Protein AF-A0A5J9VGY2-F1 (afdb_monomer)

pLDDT: mean 76.83, std 9.58, range [47.31, 90.75]

Structure (mmCIF, N/CA/C/O backbone):
data_AF-A0A5J9VGY2-F1
#
_entry.id   AF-A0A5J9VGY2-F1
#
loop_
_atom_site.group_PDB
_atom_site.id
_atom_site.type_symbol
_atom_site.label_atom_id
_atom_site.label_alt_id
_atom_site.label_comp_id
_atom_site.label_asym_id
_atom_site.label_entity_id
_atom_site.label_seq_id
_atom_site.pdbx_PDB_ins_code
_atom_site.Cartn_x
_atom_site.Cartn_y
_atom_site.Cartn_z
_atom_site.occupancy
_atom_site.B_iso_or_equiv
_atom_site.auth_seq_id
_atom_site.auth_comp_id
_atom_site.auth_asym_id
_atom_site.auth_atom_id
_atom_site.pdbx_PDB_model_num
ATOM 1 N N . MET A 1 1 ? 11.863 7.169 7.569 1.00 47.31 1 MET A N 1
ATOM 2 C CA . MET A 1 1 ? 11.721 6.166 6.487 1.00 47.31 1 MET A CA 1
ATOM 3 C C . MET A 1 1 ? 11.867 6.875 5.140 1.00 47.31 1 MET A C 1
ATOM 5 O O . MET A 1 1 ? 11.698 8.087 5.113 1.00 47.31 1 MET A O 1
ATOM 9 N N . ARG A 1 2 ? 12.277 6.189 4.060 1.00 55.22 2 ARG A N 1
ATOM 10 C CA . ARG A 1 2 ? 12.446 6.792 2.720 1.00 55.22 2 ARG A CA 1
ATOM 11 C C . ARG A 1 2 ? 11.281 6.354 1.827 1.00 55.22 2 ARG A C 1
ATOM 13 O O . ARG A 1 2 ? 11.252 5.195 1.426 1.00 55.22 2 ARG A O 1
ATOM 20 N N . TYR A 1 3 ? 10.360 7.271 1.550 1.00 58.88 3 TYR A N 1
ATOM 21 C CA . TYR A 1 3 ? 9.239 7.071 0.631 1.00 58.88 3 TYR A CA 1
ATOM 22 C C . TYR A 1 3 ? 9.633 7.456 -0.795 1.00 58.88 3 TYR A C 1
ATOM 24 O O . TYR A 1 3 ? 10.594 8.210 -1.002 1.00 58.88 3 TYR A O 1
ATOM 32 N N . THR A 1 4 ? 8.905 6.935 -1.778 1.00 59.94 4 THR A N 1
ATOM 33 C CA . THR A 1 4 ? 9.057 7.379 -3.163 1.00 59.94 4 THR A CA 1
ATOM 34 C C . THR A 1 4 ? 8.091 8.525 -3.455 1.00 59.94 4 THR A C 1
ATOM 36 O O . THR A 1 4 ? 6.881 8.344 -3.399 1.00 59.94 4 THR A O 1
ATOM 39 N N . GLU A 1 5 ? 8.627 9.705 -3.776 1.00 59.16 5 GLU A N 1
ATOM 40 C CA . GLU A 1 5 ? 7.845 10.895 -4.175 1.00 59.16 5 GLU A CA 1
ATOM 41 C C . GLU A 1 5 ? 7.986 11.234 -5.670 1.00 59.16 5 GLU A C 1
ATOM 43 O O . GLU A 1 5 ? 7.380 12.178 -6.168 1.00 59.16 5 GLU A O 1
ATOM 48 N N . SER A 1 6 ? 8.809 10.484 -6.407 1.00 58.72 6 SER A N 1
ATOM 49 C CA . SER A 1 6 ? 9.109 10.739 -7.816 1.00 58.72 6 SER A CA 1
ATOM 50 C C . SER A 1 6 ? 8.438 9.721 -8.735 1.00 58.72 6 SER A C 1
ATOM 52 O O . SER A 1 6 ? 8.293 8.556 -8.369 1.00 58.72 6 SER A O 1
ATOM 54 N N . GLY A 1 7 ? 8.114 10.140 -9.965 1.00 59.19 7 GLY A N 1
ATOM 55 C CA . GLY A 1 7 ? 7.675 9.235 -11.033 1.00 59.19 7 GLY A CA 1
ATOM 56 C C . GLY A 1 7 ? 8.685 8.111 -11.330 1.00 59.19 7 GLY A C 1
ATOM 57 O O . GLY A 1 7 ? 9.805 8.133 -10.809 1.00 59.19 7 GLY A O 1
ATOM 58 N N . PRO A 1 8 ? 8.308 7.119 -12.158 1.00 59.41 8 PRO A N 1
ATOM 59 C CA . PRO A 1 8 ? 9.128 5.935 -12.398 1.00 59.41 8 PRO A CA 1
ATOM 60 C C . PRO A 1 8 ? 10.544 6.327 -12.864 1.00 59.41 8 PRO A C 1
ATOM 62 O O . PRO A 1 8 ? 10.680 7.170 -13.762 1.00 59.41 8 PRO A O 1
ATOM 65 N N . PRO A 1 9 ? 11.610 5.749 -12.277 1.00 61.31 9 PRO A N 1
ATOM 66 C CA . PRO A 1 9 ? 12.973 5.977 -12.732 1.00 61.31 9 PRO A CA 1
ATOM 67 C C . PRO A 1 9 ? 13.110 5.603 -14.210 1.00 61.31 9 PRO A C 1
ATOM 69 O O . PRO A 1 9 ? 12.706 4.523 -14.646 1.00 61.31 9 PRO A O 1
ATOM 72 N N . ARG A 1 10 ? 13.699 6.504 -15.002 1.00 61.84 10 ARG A N 1
ATOM 73 C CA . ARG A 1 10 ? 13.964 6.258 -16.424 1.00 61.84 10 ARG A CA 1
ATOM 74 C C . ARG A 1 10 ? 15.185 5.349 -16.572 1.00 61.84 10 ARG A C 1
ATOM 76 O O . ARG A 1 10 ? 16.294 5.828 -16.792 1.00 61.84 10 ARG A O 1
ATOM 83 N N . PHE A 1 11 ? 14.984 4.039 -16.470 1.00 60.69 11 PHE A N 1
ATOM 84 C CA . PHE A 1 11 ? 16.008 3.043 -16.792 1.00 60.69 11 PHE A CA 1
ATOM 85 C C . PHE A 1 11 ? 16.147 2.885 -18.308 1.00 60.69 11 PHE A C 1
ATOM 87 O O . PHE A 1 11 ? 15.528 2.014 -18.906 1.00 60.69 11 PHE A O 1
ATOM 94 N N . GLY A 1 12 ? 16.932 3.762 -18.943 1.00 61.28 12 GLY A N 1
ATOM 95 C CA . GLY A 1 12 ? 17.610 3.493 -20.223 1.00 61.28 12 GLY A CA 1
ATOM 96 C C . GLY A 1 12 ? 16.791 2.929 -21.398 1.00 61.28 12 GLY A C 1
ATOM 97 O O . GLY A 1 12 ? 17.390 2.346 -22.293 1.00 61.28 12 GLY A O 1
ATOM 98 N N . GLY A 1 13 ? 15.462 3.068 -21.418 1.00 66.38 13 GLY A N 1
ATOM 99 C CA . GLY A 1 13 ? 14.601 2.507 -22.465 1.00 66.38 13 GLY A CA 1
ATOM 100 C C . GLY A 1 13 ? 14.335 0.998 -22.371 1.00 66.38 13 GLY A C 1
ATOM 101 O O . GLY A 1 13 ? 13.828 0.437 -23.338 1.00 66.38 13 GLY A O 1
ATOM 102 N N . ILE A 1 14 ? 14.651 0.337 -21.250 1.00 67.75 14 ILE A N 1
ATOM 103 C CA . ILE A 1 14 ? 14.277 -1.070 -21.042 1.00 67.75 14 ILE A CA 1
ATOM 104 C C . ILE A 1 14 ? 12.769 -1.120 -20.746 1.00 67.75 14 ILE A C 1
ATOM 106 O O . ILE A 1 14 ? 12.341 -0.503 -19.767 1.00 67.75 14 ILE A O 1
ATOM 110 N N . PRO A 1 15 ? 11.950 -1.800 -21.570 1.00 72.12 15 PRO A N 1
ATOM 111 C CA . PRO A 1 15 ? 10.538 -1.982 -21.272 1.00 72.12 15 PRO A CA 1
ATOM 112 C C . PRO A 1 15 ? 10.380 -2.956 -20.102 1.00 72.12 15 PRO A C 1
ATOM 114 O O . PRO A 1 15 ? 11.073 -3.969 -20.028 1.00 72.12 15 PRO A O 1
ATOM 117 N N . TYR A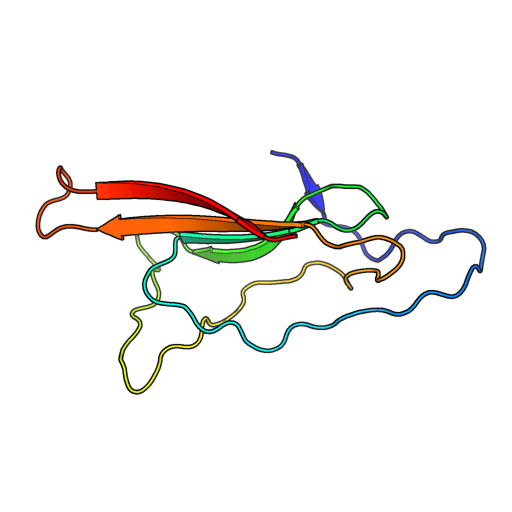 1 16 ? 9.454 -2.649 -19.204 1.00 76.50 16 TYR A N 1
ATOM 118 C CA . TYR A 1 16 ? 9.040 -3.525 -18.116 1.00 76.50 16 TYR A CA 1
ATOM 119 C C . TYR A 1 16 ? 7.537 -3.395 -17.914 1.00 76.50 16 TYR A C 1
ATOM 121 O O . TYR A 1 16 ? 6.953 -2.341 -18.190 1.00 76.50 16 TYR A O 1
ATOM 129 N N . ASP A 1 17 ? 6.927 -4.468 -17.424 1.00 82.19 17 ASP A N 1
ATOM 130 C CA . ASP A 1 17 ? 5.522 -4.449 -17.053 1.00 82.19 17 ASP A CA 1
ATOM 131 C C . ASP A 1 17 ? 5.337 -3.628 -15.772 1.00 82.19 17 ASP A C 1
ATOM 133 O O . ASP A 1 17 ? 6.206 -3.579 -14.894 1.00 82.19 17 ASP A O 1
ATOM 137 N N . ALA A 1 18 ? 4.197 -2.951 -15.678 1.00 79.62 18 ALA A N 1
ATOM 138 C CA . ALA A 1 18 ? 3.825 -2.156 -14.520 1.00 79.62 18 ALA A CA 1
ATOM 139 C C . ALA A 1 18 ? 2.514 -2.673 -13.929 1.00 79.62 18 ALA A C 1
ATOM 141 O O . ALA A 1 18 ? 1.600 -3.053 -14.662 1.00 79.62 18 ALA A O 1
ATOM 142 N N . MET A 1 19 ? 2.421 -2.651 -12.603 1.00 82.25 19 MET A N 1
ATOM 143 C CA . MET A 1 19 ? 1.215 -3.011 -11.872 1.00 82.25 19 MET A CA 1
ATOM 144 C C . MET A 1 19 ? 0.552 -1.773 -11.280 1.00 82.25 19 MET A C 1
ATOM 146 O O . MET A 1 19 ? 1.203 -0.934 -10.650 1.00 82.25 19 MET A O 1
ATOM 150 N N . GLU A 1 20 ? -0.764 -1.704 -11.449 1.00 79.19 20 GLU A N 1
ATOM 151 C CA . GLU A 1 20 ? -1.636 -0.761 -10.764 1.00 79.19 20 GLU A CA 1
ATOM 152 C C . GLU A 1 20 ? -2.519 -1.535 -9.785 1.00 79.19 20 GLU A C 1
ATOM 154 O O . GLU A 1 20 ? -3.115 -2.557 -10.130 1.00 79.19 20 GLU A O 1
ATOM 159 N N . ILE A 1 21 ? -2.569 -1.065 -8.542 1.00 79.12 21 ILE A N 1
ATOM 160 C CA . ILE A 1 21 ? -3.397 -1.658 -7.497 1.00 79.12 21 ILE A CA 1
ATOM 161 C C . ILE A 1 21 ? -4.592 -0.738 -7.309 1.00 79.1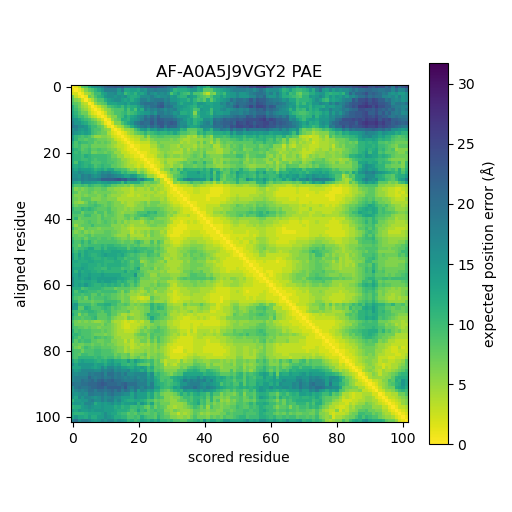2 21 ILE A C 1
ATOM 163 O O . ILE A 1 21 ? -4.434 0.403 -6.891 1.00 79.12 21 ILE A O 1
ATOM 167 N N . PHE A 1 22 ? -5.783 -1.249 -7.610 1.00 69.44 22 PHE A N 1
ATOM 168 C CA . PHE A 1 22 ? -7.029 -0.489 -7.484 1.00 69.44 22 PHE A CA 1
ATOM 169 C C . PHE A 1 22 ? -7.716 -0.696 -6.135 1.00 69.44 22 PHE A C 1
ATOM 171 O O . PHE A 1 22 ? -8.415 0.189 -5.649 1.00 69.44 22 PHE A O 1
ATOM 178 N N . SER A 1 23 ? -7.543 -1.873 -5.528 1.00 70.19 23 SER A N 1
ATOM 179 C CA . SER A 1 23 ? -8.212 -2.230 -4.278 1.00 70.19 23 SER A CA 1
ATOM 180 C C . SER A 1 23 ? -7.415 -3.257 -3.487 1.00 70.19 23 SER A C 1
ATOM 182 O O . SER A 1 23 ? -6.881 -4.204 -4.063 1.00 70.19 23 SER A O 1
ATOM 184 N N . LEU A 1 24 ? -7.425 -3.119 -2.163 1.00 74.38 24 LEU A N 1
ATOM 185 C CA . LEU A 1 24 ? -6.890 -4.098 -1.221 1.00 74.38 24 LEU A CA 1
ATOM 186 C C . LEU A 1 24 ? -7.973 -4.438 -0.203 1.00 74.38 24 LEU A C 1
ATOM 188 O O . LEU A 1 24 ? -8.527 -3.535 0.418 1.00 74.38 24 LEU A O 1
ATOM 192 N N . LYS A 1 25 ? -8.277 -5.725 -0.030 1.00 69.25 25 LYS A N 1
ATOM 193 C CA . LYS A 1 25 ? -9.237 -6.199 0.972 1.00 69.25 25 LYS A CA 1
ATOM 194 C C . LYS A 1 25 ? -8.493 -6.755 2.173 1.00 69.25 25 LYS A C 1
ATOM 196 O O . LYS A 1 25 ? -7.671 -7.653 2.021 1.00 69.25 25 LYS A O 1
ATOM 201 N N . VAL A 1 26 ? -8.804 -6.239 3.353 1.00 65.94 26 VAL A N 1
ATOM 202 C CA . VAL A 1 26 ? -8.134 -6.583 4.615 1.00 65.94 26 VAL A CA 1
ATOM 203 C C . VAL A 1 26 ? -9.104 -6.476 5.783 1.00 65.94 26 VAL A C 1
ATOM 205 O O . VAL A 1 26 ? -10.225 -6.007 5.620 1.00 65.94 26 VAL A O 1
ATOM 208 N N . THR A 1 27 ? -8.696 -6.953 6.955 1.00 60.72 27 THR A N 1
ATOM 209 C CA . THR A 1 27 ? -9.546 -6.972 8.150 1.00 60.72 27 THR A CA 1
ATOM 210 C C . THR A 1 27 ? -9.273 -5.793 9.082 1.00 60.72 27 THR A C 1
ATOM 212 O O . THR A 1 27 ? -10.227 -5.127 9.460 1.00 60.72 27 THR A O 1
ATOM 215 N N . GLU A 1 28 ? -8.010 -5.476 9.407 1.00 62.72 28 GLU A N 1
ATOM 216 C CA . GLU A 1 28 ? -7.648 -4.355 10.304 1.00 62.72 28 GLU A CA 1
ATOM 217 C C . GLU A 1 28 ? -6.230 -3.826 10.017 1.00 62.72 28 GLU A C 1
ATOM 219 O O . GLU A 1 28 ? -5.260 -4.499 10.343 1.00 62.72 28 GLU A O 1
ATOM 224 N N . LEU A 1 29 ? -6.068 -2.634 9.426 1.00 65.69 29 LEU A N 1
ATOM 225 C CA . LEU A 1 29 ? -4.757 -2.124 8.989 1.00 65.69 29 LEU A CA 1
ATOM 226 C C . LEU A 1 29 ? -4.463 -0.680 9.386 1.00 65.69 29 LEU A C 1
ATOM 228 O O . LEU A 1 29 ? -5.375 0.133 9.511 1.00 65.69 29 LEU A O 1
ATOM 232 N N . LYS A 1 30 ? -3.167 -0.357 9.488 1.00 72.19 30 LYS A N 1
ATOM 233 C CA . LYS A 1 30 ? -2.681 1.026 9.539 1.00 72.19 30 LYS A CA 1
ATOM 234 C C . LYS A 1 30 ? -1.939 1.427 8.268 1.00 72.19 30 LYS A C 1
ATOM 236 O O . LYS A 1 30 ? -2.239 2.483 7.721 1.00 72.19 30 LYS A O 1
ATOM 241 N N . GLU A 1 31 ? -1.001 0.602 7.803 1.00 84.12 31 GLU A N 1
ATOM 242 C CA . GLU A 1 31 ? -0.182 0.925 6.630 1.00 84.12 31 GLU A CA 1
ATOM 243 C C . GLU A 1 31 ? -0.039 -0.284 5.698 1.00 84.12 31 GLU A C 1
ATOM 245 O O . GLU A 1 31 ? 0.183 -1.409 6.148 1.00 84.12 31 GLU A O 1
ATOM 250 N N . VAL A 1 32 ? -0.138 -0.041 4.390 1.00 87.69 32 VAL A N 1
ATOM 251 C CA . VAL A 1 32 ? 0.285 -0.979 3.346 1.00 87.69 32 VAL A CA 1
ATOM 252 C C . VAL A 1 32 ? 1.260 -0.274 2.430 1.00 87.69 32 VAL A C 1
ATOM 254 O O . VAL A 1 32 ? 0.960 0.797 1.901 1.00 87.69 32 VAL A O 1
ATOM 257 N N . ALA A 1 33 ? 2.394 -0.907 2.178 1.00 90.75 33 ALA A N 1
ATOM 258 C CA . ALA A 1 33 ? 3.361 -0.469 1.193 1.00 90.75 33 ALA A CA 1
ATOM 259 C C . ALA A 1 33 ? 3.788 -1.638 0.309 1.00 90.75 33 ALA A C 1
ATOM 261 O O . ALA A 1 33 ? 3.657 -2.805 0.666 1.00 90.75 33 ALA A O 1
ATOM 262 N N . VAL A 1 34 ? 4.326 -1.311 -0.856 1.00 90.12 34 VAL A N 1
ATOM 263 C CA . VAL A 1 34 ? 4.970 -2.270 -1.749 1.00 90.12 34 VAL A CA 1
ATOM 264 C C . VAL A 1 34 ? 6.369 -1.778 -2.081 1.00 90.12 34 VAL A C 1
ATOM 266 O O . VAL A 1 34 ? 6.591 -0.572 -2.226 1.00 90.12 34 VAL A O 1
ATOM 269 N N . ARG A 1 35 ? 7.318 -2.702 -2.194 1.00 89.50 35 ARG A N 1
ATOM 270 C CA . ARG A 1 35 ? 8.638 -2.446 -2.762 1.00 89.50 35 ARG A CA 1
ATOM 271 C C . ARG A 1 35 ? 8.761 -3.190 -4.073 1.00 89.50 35 ARG A C 1
ATOM 273 O O . ARG A 1 35 ? 8.468 -4.379 -4.150 1.00 89.50 35 ARG A O 1
ATOM 280 N N . ASP A 1 36 ? 9.234 -2.475 -5.078 1.00 86.62 36 ASP A N 1
ATOM 281 C CA . ASP A 1 36 ? 9.758 -3.083 -6.289 1.00 86.62 36 ASP A CA 1
ATOM 282 C C . ASP A 1 36 ? 11.276 -2.886 -6.356 1.00 86.62 36 ASP A C 1
ATOM 284 O O . ASP A 1 36 ? 11.886 -2.206 -5.520 1.00 86.62 36 ASP A O 1
ATOM 288 N N . SER A 1 37 ? 11.893 -3.472 -7.375 1.00 84.81 37 SER A N 1
ATOM 289 C CA . SER A 1 37 ? 13.337 -3.419 -7.560 1.00 84.81 37 SER A CA 1
ATOM 290 C C . SER A 1 37 ? 13.864 -2.130 -8.193 1.00 84.81 37 SER A C 1
ATOM 292 O O . SER A 1 37 ? 15.073 -1.996 -8.372 1.00 84.81 37 SER A O 1
ATOM 294 N N . LEU A 1 38 ? 13.013 -1.141 -8.505 1.00 82.25 38 LEU A N 1
ATOM 295 C CA . LEU A 1 38 ? 13.486 0.105 -9.123 1.00 82.25 38 LEU A CA 1
ATOM 296 C C . LEU A 1 38 ? 14.286 0.971 -8.152 1.00 82.25 38 LEU A C 1
ATOM 298 O O . LEU A 1 38 ? 15.281 1.585 -8.536 1.00 82.25 38 LEU A O 1
ATOM 302 N N . ASP A 1 39 ? 13.826 1.075 -6.908 1.00 82.25 39 ASP A N 1
ATOM 303 C CA . ASP A 1 39 ? 14.508 1.834 -5.859 1.00 82.25 39 ASP A CA 1
ATOM 304 C C . ASP A 1 39 ? 14.516 1.130 -4.496 1.00 82.25 39 ASP A C 1
ATOM 306 O O . ASP A 1 39 ? 15.126 1.655 -3.558 1.00 82.25 39 ASP A O 1
ATOM 310 N N . HIS A 1 40 ? 13.865 -0.039 -4.381 1.00 78.44 40 HIS A N 1
ATOM 311 C CA . HIS A 1 40 ? 13.651 -0.781 -3.135 1.00 78.44 40 HIS A CA 1
ATOM 312 C C . HIS A 1 40 ? 13.086 0.084 -1.997 1.00 78.44 40 HIS A C 1
ATOM 314 O O . HIS A 1 40 ? 13.248 -0.242 -0.816 1.00 78.44 40 HIS A O 1
ATOM 320 N N . LYS A 1 41 ? 12.44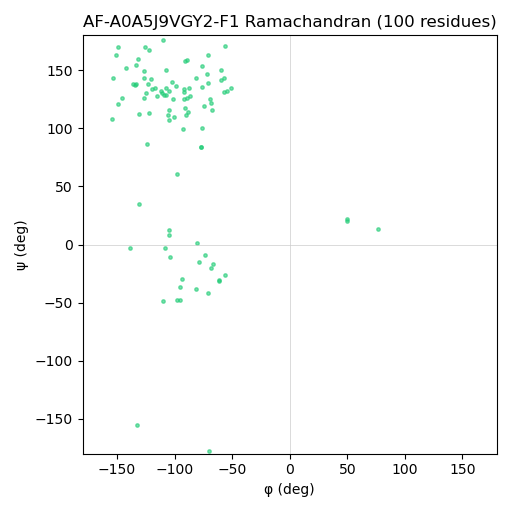7 1.217 -2.311 1.00 85.75 41 LYS A N 1
ATOM 321 C CA . LYS A 1 41 ? 11.797 2.084 -1.324 1.00 85.75 41 LYS A CA 1
ATOM 322 C C . LYS A 1 41 ? 10.342 1.670 -1.156 1.00 85.75 41 LYS A C 1
ATOM 324 O O . LYS A 1 41 ? 9.747 1.057 -2.036 1.00 85.75 41 LYS A O 1
ATOM 329 N N . ARG A 1 42 ? 9.762 2.042 -0.012 1.00 86.56 42 ARG A N 1
ATOM 330 C CA . ARG A 1 42 ? 8.328 1.872 0.232 1.00 86.56 42 ARG A CA 1
ATOM 331 C C . ARG A 1 42 ? 7.543 2.792 -0.698 1.00 86.56 42 ARG A C 1
ATOM 333 O O . ARG A 1 42 ? 7.609 4.017 -0.561 1.00 86.56 42 ARG A O 1
ATOM 340 N N . ASN A 1 43 ? 6.768 2.193 -1.588 1.00 88.38 43 ASN A N 1
ATOM 341 C CA . ASN A 1 43 ? 5.685 2.852 -2.294 1.00 88.38 43 ASN A CA 1
ATOM 342 C C . ASN A 1 43 ? 4.400 2.612 -1.492 1.00 88.38 43 ASN A C 1
ATOM 344 O O . ASN A 1 43 ? 3.841 1.516 -1.508 1.00 88.38 43 ASN A O 1
ATOM 348 N N . VAL A 1 44 ? 4.002 3.605 -0.698 1.00 89.31 44 VAL A N 1
ATOM 349 C CA . VAL A 1 44 ? 2.856 3.492 0.215 1.00 89.31 44 VAL A CA 1
ATOM 350 C C . VAL A 1 44 ? 1.571 3.434 -0.601 1.00 89.31 44 VAL A C 1
ATOM 352 O O . VAL A 1 44 ? 1.306 4.308 -1.420 1.00 89.31 44 VAL A O 1
ATOM 355 N N . LEU A 1 45 ? 0.783 2.391 -0.370 1.00 89.25 45 LEU A N 1
ATOM 356 C CA . LEU A 1 45 ? -0.522 2.169 -0.989 1.00 89.25 45 LEU A CA 1
ATOM 357 C C . LEU A 1 45 ? -1.644 2.689 -0.095 1.00 89.25 45 LEU A C 1
ATOM 359 O O . LEU A 1 45 ? -2.641 3.221 -0.579 1.00 89.25 45 LEU A O 1
ATOM 363 N N . PHE A 1 46 ? -1.470 2.541 1.214 1.00 87.88 46 PHE A N 1
ATOM 364 C CA . PHE A 1 46 ? -2.412 2.988 2.223 1.00 87.88 46 PHE A CA 1
ATOM 365 C C . PHE A 1 46 ? -1.641 3.451 3.454 1.00 87.88 46 PHE A C 1
ATOM 367 O O . PHE A 1 46 ? -0.837 2.693 3.984 1.00 87.88 46 PHE A O 1
ATOM 374 N N . ASP A 1 47 ? -1.904 4.670 3.906 1.00 85.81 47 ASP A N 1
ATOM 375 C CA . ASP A 1 47 ? -1.458 5.196 5.197 1.00 85.81 47 ASP A CA 1
ATOM 376 C C . ASP A 1 47 ? -2.500 6.203 5.686 1.00 85.81 47 ASP A C 1
ATOM 378 O O . ASP A 1 47 ? -2.832 7.175 4.995 1.00 85.81 47 ASP A O 1
ATOM 382 N N . ARG A 1 48 ? -3.078 5.936 6.857 1.00 81.69 48 ARG A N 1
ATOM 383 C CA . ARG A 1 48 ? -4.076 6.795 7.499 1.00 81.69 48 ARG A CA 1
ATOM 384 C C . ARG A 1 48 ? -3.729 6.946 8.972 1.00 81.69 48 ARG A C 1
ATOM 386 O O . ARG A 1 48 ? -3.389 5.982 9.656 1.00 81.69 48 ARG A O 1
ATOM 393 N N . SER A 1 49 ? -3.852 8.175 9.473 1.00 79.62 49 SER A N 1
ATOM 394 C CA . SER A 1 49 ? -3.642 8.455 10.892 1.00 79.62 49 SER A CA 1
ATOM 395 C C . SER A 1 49 ? -4.777 7.886 11.743 1.00 79.62 49 SER A C 1
ATOM 397 O O . SER A 1 49 ? -5.872 7.610 11.247 1.00 79.62 49 SER A O 1
ATOM 399 N N . LYS A 1 50 ? -4.534 7.769 13.052 1.00 73.38 50 LYS A N 1
ATOM 400 C CA . LYS A 1 50 ? -5.507 7.240 14.018 1.00 73.38 50 LYS A CA 1
ATOM 401 C C . LYS A 1 50 ? -6.790 8.079 14.088 1.00 73.38 50 LYS A C 1
ATOM 403 O O . LYS A 1 50 ? -7.870 7.567 14.357 1.00 73.38 50 LYS A O 1
ATOM 408 N N . GLU A 1 51 ? -6.667 9.376 13.838 1.00 79.19 51 GLU A N 1
ATOM 409 C CA . GLU A 1 51 ? -7.762 10.347 13.842 1.00 79.19 51 GLU A CA 1
ATOM 410 C C . GLU A 1 51 ? -8.588 10.294 12.549 1.00 79.19 51 GLU A C 1
ATOM 412 O O . GLU A 1 51 ? -9.689 10.836 12.500 1.00 79.19 51 GLU A O 1
ATOM 417 N N . ASN A 1 52 ? -8.062 9.646 11.504 1.00 78.88 52 ASN A N 1
ATOM 418 C CA . ASN A 1 52 ? -8.675 9.545 10.185 1.00 78.88 52 ASN A CA 1
ATOM 419 C C . ASN A 1 52 ? -8.704 8.092 9.674 1.00 78.88 52 ASN A C 1
ATOM 421 O O . ASN A 1 52 ? -8.530 7.840 8.476 1.00 78.88 52 ASN A O 1
ATOM 425 N N . CYS A 1 53 ? -8.896 7.134 10.584 1.00 76.81 53 CYS A N 1
ATOM 426 C CA . CYS A 1 53 ? -9.001 5.715 10.259 1.00 76.81 53 CYS A CA 1
ATOM 427 C C . CYS A 1 53 ? -10.170 5.427 9.309 1.00 76.81 53 CYS A C 1
ATOM 429 O O . CYS A 1 53 ? -11.217 6.073 9.365 1.00 76.81 53 CYS A O 1
ATOM 431 N N . GLN A 1 54 ? -10.014 4.392 8.484 1.00 77.62 54 GLN A N 1
ATOM 432 C CA . GLN A 1 54 ? -11.129 3.783 7.766 1.00 77.62 54 GLN A CA 1
ATOM 433 C C . GLN A 1 54 ? -11.696 2.636 8.608 1.00 77.62 54 GLN A C 1
ATOM 435 O O . GLN A 1 54 ? -10.947 1.794 9.095 1.00 77.62 54 GLN A O 1
ATOM 440 N N . THR A 1 55 ? -13.017 2.602 8.785 1.00 79.00 55 THR A N 1
ATOM 441 C CA . THR A 1 55 ? -13.696 1.458 9.409 1.00 79.00 55 THR A CA 1
ATOM 442 C C . THR A 1 55 ? -14.007 0.428 8.336 1.00 79.00 55 THR A C 1
ATOM 444 O O . THR A 1 55 ? -14.614 0.774 7.325 1.00 79.00 55 THR A O 1
ATOM 447 N N . LEU A 1 56 ? -13.601 -0.820 8.559 1.00 78.25 56 LEU A N 1
ATOM 448 C CA . LEU A 1 56 ? -13.894 -1.935 7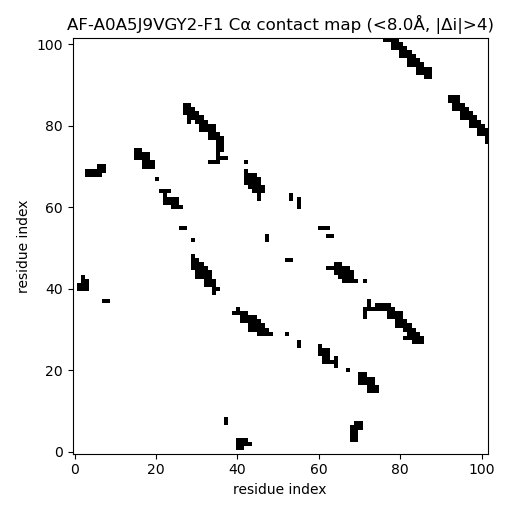.665 1.00 78.25 56 LEU A CA 1
ATOM 449 C C . LEU A 1 56 ? -15.034 -2.771 8.241 1.00 78.25 56 LEU A C 1
ATOM 451 O O . LEU A 1 56 ? -15.108 -3.008 9.446 1.00 78.25 56 LEU A O 1
ATOM 455 N N . THR A 1 57 ? -15.934 -3.212 7.371 1.00 81.31 57 THR A N 1
ATOM 456 C CA . THR A 1 57 ? -17.056 -4.087 7.722 1.00 81.31 57 THR A CA 1
ATOM 457 C C . THR A 1 57 ? -17.046 -5.325 6.831 1.00 81.31 57 THR A C 1
ATOM 459 O O . THR A 1 57 ? -16.308 -5.402 5.850 1.00 81.31 57 THR A O 1
ATOM 462 N N . ALA A 1 58 ? -17.869 -6.324 7.156 1.00 81.56 58 ALA A N 1
ATOM 463 C CA . ALA A 1 58 ? -18.004 -7.508 6.306 1.00 81.56 58 ALA A CA 1
ATOM 464 C C . ALA A 1 58 ? -18.541 -7.166 4.900 1.00 81.56 58 ALA A C 1
ATOM 466 O O . ALA A 1 58 ? -18.179 -7.835 3.931 1.00 81.56 58 ALA A O 1
ATOM 467 N N . GLU A 1 59 ? -19.382 -6.131 4.800 1.00 85.12 59 GLU A N 1
ATOM 468 C CA . GLU A 1 59 ? -19.963 -5.645 3.544 1.00 85.12 59 GLU A CA 1
ATOM 469 C C . GLU A 1 59 ? -18.991 -4.734 2.778 1.00 85.12 59 GLU A C 1
ATOM 471 O O . GLU A 1 59 ? -18.885 -4.846 1.559 1.00 85.12 59 GLU A O 1
ATOM 476 N N . ASP A 1 60 ? -18.236 -3.895 3.495 1.00 81.12 60 ASP A N 1
ATOM 477 C CA . ASP A 1 60 ? -17.222 -2.994 2.938 1.00 81.12 60 ASP A CA 1
ATOM 478 C C . ASP A 1 60 ? -15.852 -3.227 3.586 1.00 81.12 60 ASP A C 1
ATOM 480 O O . ASP A 1 60 ? -15.475 -2.629 4.596 1.00 81.12 60 ASP A O 1
ATOM 484 N N . SER A 1 61 ? -15.128 -4.178 3.005 1.00 82.06 61 SER A N 1
ATOM 485 C CA . SER A 1 61 ? -13.853 -4.700 3.508 1.00 82.06 61 SER A CA 1
ATOM 486 C C . SER A 1 61 ? -12.633 -4.202 2.723 1.00 82.06 61 SER A C 1
ATOM 488 O O . SER A 1 61 ? -11.536 -4.738 2.877 1.00 82.06 61 SER A O 1
ATOM 490 N N . SER A 1 62 ? -12.833 -3.255 1.807 1.00 83.31 62 SER A N 1
ATOM 491 C CA . SER A 1 62 ? -11.787 -2.754 0.914 1.00 83.31 62 SER A CA 1
ATOM 492 C C . SER A 1 62 ? -11.202 -1.448 1.439 1.00 83.31 62 SER A C 1
ATOM 494 O O . SER A 1 62 ? -11.931 -0.547 1.842 1.00 83.31 62 SER A O 1
ATOM 496 N N . LEU A 1 63 ? -9.882 -1.307 1.396 1.00 82.44 63 LEU A N 1
ATOM 497 C CA . LEU A 1 63 ? -9.209 -0.058 1.729 1.00 82.44 63 LEU A CA 1
ATOM 498 C C . LEU A 1 63 ? -9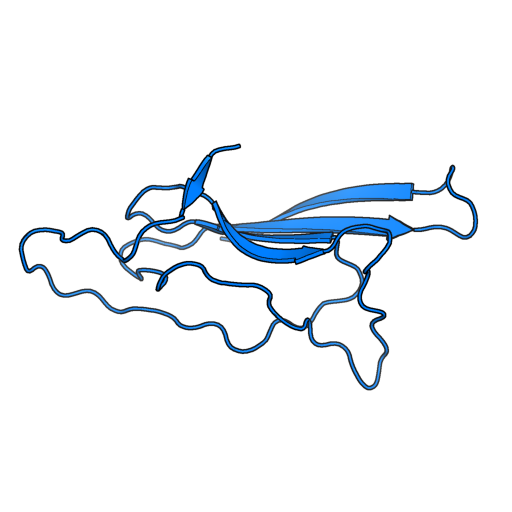.345 0.962 0.603 1.00 82.44 63 LEU A C 1
ATOM 500 O O . LEU A 1 63 ? -9.091 0.659 -0.565 1.00 82.44 63 LEU A O 1
ATOM 504 N N . ALA A 1 64 ? -9.657 2.194 0.987 1.00 85.75 64 ALA A N 1
ATOM 505 C CA . ALA A 1 64 ? -9.504 3.363 0.144 1.00 85.75 64 ALA A CA 1
ATOM 506 C C . ALA A 1 64 ? -8.017 3.736 0.093 1.00 85.75 64 ALA A C 1
ATOM 508 O O . ALA A 1 64 ? -7.481 4.327 1.031 1.00 85.75 64 ALA A O 1
ATOM 509 N N . LEU A 1 65 ? -7.352 3.351 -0.996 1.00 87.00 65 LEU A N 1
ATOM 510 C CA . LEU A 1 65 ? -5.924 3.588 -1.200 1.00 87.00 65 LEU A CA 1
ATOM 511 C C . LEU A 1 65 ? -5.600 5.089 -1.182 1.00 87.00 65 LEU A C 1
ATOM 513 O O . LEU A 1 65 ? -6.358 5.912 -1.698 1.00 87.00 65 LEU A O 1
ATOM 517 N N . THR A 1 66 ? -4.465 5.441 -0.578 1.00 86.00 66 THR A N 1
ATOM 518 C CA . THR A 1 66 ? -3.926 6.813 -0.548 1.00 86.00 66 THR A CA 1
ATOM 519 C C . THR A 1 66 ? -2.751 7.007 -1.507 1.00 86.00 66 THR A C 1
ATOM 521 O O . THR A 1 66 ? -2.352 8.143 -1.756 1.00 86.00 66 THR A O 1
ATOM 524 N N . GLY A 1 67 ? -2.226 5.914 -2.065 1.00 84.06 67 GLY A N 1
ATOM 525 C CA . GLY A 1 67 ? -1.245 5.894 -3.147 1.00 84.06 67 GLY A CA 1
ATOM 526 C C . GLY A 1 67 ? -1.645 4.897 -4.248 1.00 84.06 67 GLY A C 1
ATOM 527 O O . GLY A 1 67 ? -2.831 4.586 -4.369 1.00 84.06 67 GLY A O 1
ATOM 528 N N . PRO A 1 68 ? -0.692 4.366 -5.039 1.00 79.44 68 PRO A N 1
ATOM 529 C CA . PRO A 1 68 ? 0.754 4.572 -4.942 1.00 79.44 68 PRO A CA 1
ATOM 530 C C . PRO A 1 68 ? 1.216 5.934 -5.479 1.00 79.44 68 PRO A C 1
ATOM 532 O O . PRO A 1 68 ? 0.627 6.493 -6.400 1.00 79.44 68 PRO A O 1
ATOM 535 N N . SER A 1 69 ? 2.345 6.433 -4.973 1.00 80.62 69 SER A N 1
ATOM 536 C CA . SER A 1 69 ? 2.975 7.664 -5.484 1.00 80.62 69 SER A CA 1
ATOM 537 C C . SER A 1 69 ? 3.554 7.503 -6.898 1.00 80.62 69 SER A C 1
ATOM 539 O O . SER A 1 69 ? 3.801 8.489 -7.593 1.00 80.62 69 SER A O 1
ATOM 541 N N . ARG A 1 70 ? 3.805 6.258 -7.327 1.00 82.25 70 ARG A N 1
ATOM 542 C CA . ARG A 1 70 ? 4.270 5.905 -8.676 1.00 82.25 70 ARG A CA 1
ATOM 543 C C . ARG A 1 70 ? 3.805 4.512 -9.094 1.00 82.25 70 ARG A C 1
ATOM 545 O O . ARG A 1 70 ? 3.495 3.684 -8.244 1.00 82.25 70 ARG A O 1
ATOM 552 N N . ALA A 1 71 ? 3.865 4.219 -10.391 1.00 82.44 71 ALA A N 1
ATOM 553 C CA . ALA A 1 71 ? 3.677 2.860 -10.896 1.00 82.44 71 ALA A CA 1
ATOM 554 C C . ALA A 1 71 ? 4.683 1.876 -10.266 1.00 82.44 71 ALA A C 1
ATOM 556 O O . ALA A 1 71 ? 5.845 2.234 -10.034 1.00 82.44 71 ALA A O 1
ATOM 557 N N . ILE A 1 72 ? 4.224 0.652 -10.001 1.00 86.75 72 ILE A N 1
ATOM 558 C CA . ILE A 1 72 ? 5.016 -0.442 -9.426 1.00 86.75 72 ILE A CA 1
ATOM 559 C C . ILE A 1 72 ? 5.605 -1.245 -10.585 1.00 86.75 72 ILE A C 1
ATOM 561 O O . ILE A 1 72 ? 4.852 -1.680 -11.455 1.00 86.75 72 ILE A O 1
ATOM 565 N N . ALA A 1 73 ? 6.921 -1.434 -10.629 1.00 85.88 73 ALA A N 1
ATOM 566 C CA . ALA A 1 73 ? 7.557 -2.202 -11.699 1.00 85.88 73 ALA A CA 1
ATOM 567 C C . ALA A 1 73 ? 7.603 -3.696 -11.388 1.00 85.88 73 ALA A C 1
ATOM 569 O O . ALA A 1 73 ? 8.022 -4.106 -10.311 1.00 85.88 73 ALA A O 1
ATOM 570 N N . LEU A 1 74 ? 7.243 -4.507 -12.377 1.00 85.50 74 LEU A N 1
ATOM 571 C CA . LEU A 1 74 ? 7.256 -5.965 -12.314 1.00 85.50 74 LEU A CA 1
ATOM 572 C C . LEU A 1 74 ? 8.530 -6.517 -12.968 1.00 85.50 74 LEU A C 1
ATOM 574 O O . LEU A 1 74 ? 8.472 -7.208 -13.981 1.00 85.50 74 LEU A O 1
ATOM 578 N N . ILE A 1 75 ? 9.693 -6.151 -12.425 1.00 85.06 75 ILE A N 1
ATOM 579 C CA . ILE A 1 75 ? 10.999 -6.638 -12.909 1.00 85.06 75 ILE A CA 1
ATOM 580 C C . ILE A 1 75 ? 11.454 -7.843 -12.077 1.00 85.06 75 ILE A C 1
ATOM 582 O O . ILE A 1 75 ?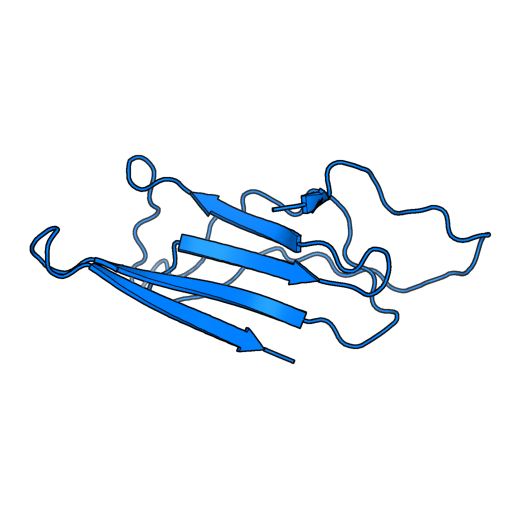 11.819 -8.877 -12.630 1.00 85.06 75 ILE A O 1
ATOM 586 N N . ASP A 1 76 ? 11.371 -7.715 -10.755 1.00 85.81 76 ASP A N 1
ATOM 587 C CA . ASP A 1 76 ? 11.682 -8.748 -9.766 1.00 85.81 76 ASP A CA 1
ATOM 588 C C . ASP A 1 76 ? 10.451 -9.001 -8.874 1.00 85.81 76 ASP A C 1
ATOM 590 O O . ASP A 1 76 ? 9.501 -8.208 -8.918 1.00 85.81 76 ASP A O 1
ATOM 594 N N . PRO A 1 77 ? 10.432 -10.083 -8.066 1.00 85.25 77 PRO A N 1
ATOM 595 C CA . PRO A 1 77 ? 9.367 -10.312 -7.095 1.00 85.25 77 PRO A CA 1
ATOM 596 C C . PRO A 1 77 ? 9.129 -9.084 -6.213 1.00 85.25 77 PRO A C 1
ATOM 598 O O . 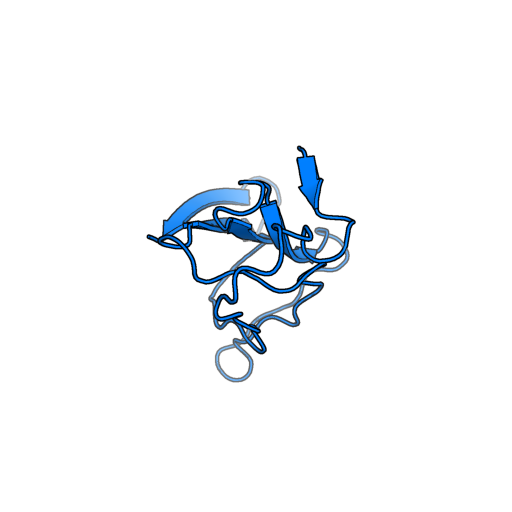PRO A 1 77 ? 10.071 -8.456 -5.727 1.00 85.25 77 PRO A O 1
ATOM 601 N N . LEU A 1 78 ? 7.856 -8.742 -6.033 1.00 87.75 78 LEU A N 1
ATOM 602 C CA . LEU A 1 78 ? 7.450 -7.613 -5.209 1.00 87.75 78 LEU A CA 1
ATOM 603 C C . LEU A 1 78 ? 7.448 -8.008 -3.738 1.00 87.75 78 LEU A C 1
ATOM 605 O O . LEU A 1 78 ? 7.019 -9.102 -3.387 1.00 87.75 78 LEU A O 1
ATOM 609 N N . GLU A 1 79 ? 7.840 -7.077 -2.876 1.00 88.44 79 GLU A N 1
ATOM 610 C CA . GLU A 1 79 ? 7.706 -7.246 -1.430 1.00 88.44 79 GLU A CA 1
ATOM 611 C C . GLU A 1 79 ? 6.558 -6.364 -0.946 1.00 88.44 79 GLU A C 1
ATOM 613 O O . GLU A 1 79 ? 6.648 -5.132 -0.971 1.00 88.44 79 GLU A O 1
ATOM 618 N N . PHE A 1 80 ? 5.461 -6.980 -0.512 1.00 87.06 80 PHE A N 1
ATOM 619 C CA . PHE A 1 80 ? 4.377 -6.252 0.136 1.00 87.06 80 PHE A CA 1
ATOM 620 C C . PHE A 1 80 ? 4.632 -6.188 1.632 1.00 87.06 80 PHE A C 1
ATOM 622 O O . PHE A 1 80 ? 4.790 -7.213 2.294 1.00 87.06 80 PHE A O 1
ATOM 629 N N . GLU A 1 81 ? 4.620 -4.976 2.167 1.00 87.75 81 GLU A N 1
ATOM 630 C CA . GLU A 1 81 ? 4.736 -4.725 3.591 1.00 87.75 81 GLU A CA 1
ATOM 631 C C . GLU A 1 81 ? 3.396 -4.277 4.151 1.00 87.75 81 GLU A C 1
ATOM 633 O O . GLU A 1 81 ? 2.763 -3.345 3.647 1.00 87.75 81 GLU A O 1
ATOM 638 N N . VAL A 1 82 ? 2.976 -4.938 5.221 1.00 84.75 82 VAL A N 1
ATOM 639 C CA . VAL A 1 82 ? 1.657 -4.755 5.808 1.00 84.75 82 VAL A CA 1
ATOM 640 C C . VAL A 1 82 ? 1.822 -4.540 7.314 1.00 84.75 82 VAL A C 1
ATOM 642 O O . VAL A 1 82 ? 2.226 -5.459 8.024 1.00 84.75 82 VAL A O 1
ATOM 645 N N . GLU A 1 83 ? 1.515 -3.335 7.805 1.00 83.00 83 GLU A N 1
ATOM 646 C CA . GLU A 1 83 ? 1.436 -3.021 9.242 1.00 83.00 83 GLU A CA 1
ATOM 647 C C . GLU A 1 83 ? -0.037 -3.009 9.675 1.00 83.00 83 GLU A C 1
ATOM 649 O O . GLU A 1 83 ? -0.815 -2.109 9.330 1.00 83.00 83 GLU A O 1
ATOM 654 N N . LEU A 1 84 ? -0.419 -4.013 10.462 1.00 74.81 84 LEU A N 1
ATOM 655 C CA . LEU A 1 84 ? -1.728 -4.124 11.096 1.00 74.81 84 LEU A CA 1
ATOM 656 C C . LEU A 1 84 ? -1.665 -3.494 12.482 1.00 74.81 84 LEU A C 1
ATOM 658 O O . LEU A 1 84 ? -0.762 -3.777 13.270 1.00 74.81 84 LEU A O 1
ATOM 662 N N . ARG A 1 85 ? -2.665 -2.675 12.806 1.00 72.00 85 ARG A N 1
ATOM 663 C CA . ARG A 1 85 ? -2.896 -2.227 14.176 1.00 72.00 85 ARG A CA 1
ATOM 664 C C . ARG A 1 85 ? -4.287 -2.613 14.606 1.00 72.00 85 ARG A C 1
ATOM 666 O O . ARG A 1 85 ? -5.267 -2.079 14.097 1.00 72.00 85 ARG A O 1
ATOM 673 N N . VAL A 1 86 ? -4.333 -3.517 15.568 1.00 68.19 86 VAL A N 1
ATOM 674 C CA . VAL A 1 86 ? -5.563 -3.946 16.216 1.00 68.19 86 VAL A CA 1
ATOM 675 C C . VAL A 1 86 ? -5.801 -2.995 17.375 1.00 68.19 86 VAL A C 1
ATOM 677 O O . VAL A 1 86 ? -5.005 -2.944 18.315 1.00 68.19 86 VAL A O 1
ATOM 680 N N . LEU A 1 87 ? -6.870 -2.206 17.295 1.00 69.12 87 LEU A N 1
ATOM 681 C CA . LEU A 1 87 ? -7.302 -1.345 18.390 1.00 69.12 87 LEU A CA 1
ATOM 682 C C . LEU A 1 87 ? -8.275 -2.134 19.268 1.00 69.12 87 LEU A C 1
ATOM 684 O O . LEU A 1 87 ? -9.387 -2.439 18.847 1.00 69.12 87 LEU A O 1
ATOM 688 N N . GLY A 1 88 ? -7.864 -2.455 20.495 1.00 65.81 88 GLY A N 1
ATOM 689 C CA . GLY A 1 88 ? -8.782 -2.998 21.493 1.00 65.81 88 GLY A CA 1
ATOM 690 C C . GLY A 1 88 ? -9.788 -1.958 21.999 1.00 65.81 88 GLY A C 1
ATOM 691 O O . GLY A 1 88 ? -9.795 -0.794 21.591 1.00 65.81 88 GLY A O 1
ATOM 692 N N 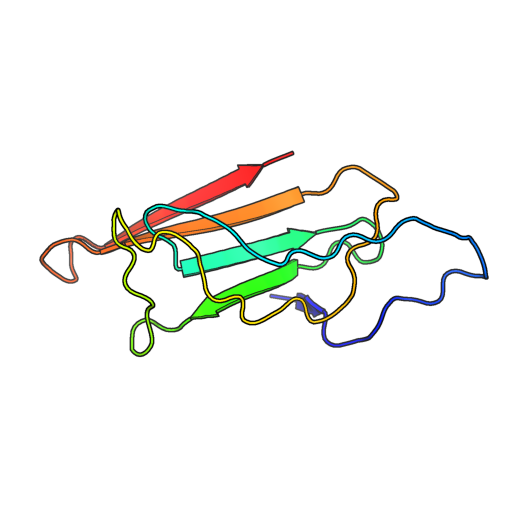. SER A 1 89 ? -10.632 -2.358 22.953 1.00 71.50 89 SER A N 1
ATOM 693 C CA . SER A 1 89 ? -11.673 -1.475 23.512 1.00 71.50 89 SER A CA 1
ATOM 694 C C . SER A 1 89 ? -11.084 -0.303 24.306 1.00 71.50 89 SER A C 1
ATOM 696 O O . SER A 1 89 ? -11.772 0.675 24.602 1.00 71.50 89 SER A O 1
ATOM 698 N N . ARG A 1 90 ? -9.806 -0.405 24.684 1.00 73.88 90 ARG A N 1
ATOM 699 C CA . ARG A 1 90 ? -9.051 0.615 25.411 1.00 73.88 90 ARG A CA 1
ATOM 700 C C . ARG A 1 90 ? -7.758 0.943 24.662 1.00 73.88 90 ARG A C 1
ATOM 702 O O . ARG A 1 90 ? -7.155 0.043 24.085 1.00 73.88 90 ARG A O 1
ATOM 709 N N . PRO A 1 91 ? -7.243 2.184 24.751 1.00 66.56 91 PRO A N 1
ATOM 710 C CA . PRO A 1 91 ? -5.964 2.552 24.135 1.00 66.56 91 PRO A CA 1
ATOM 711 C C . PRO A 1 91 ? -4.774 1.683 24.573 1.00 66.56 91 PRO A C 1
ATOM 713 O O . PRO A 1 91 ? -3.814 1.544 23.828 1.00 66.56 91 PRO A O 1
ATOM 716 N N . SER A 1 92 ? -4.836 1.091 25.770 1.00 71.31 92 SER A N 1
ATOM 717 C CA . SER A 1 92 ? -3.816 0.180 26.304 1.00 71.31 92 SER A CA 1
ATOM 718 C C . SER A 1 92 ? -3.800 -1.208 25.651 1.00 71.31 92 SER A C 1
ATOM 720 O O . SER A 1 92 ? -2.913 -1.996 25.951 1.00 71.31 92 SER A O 1
ATOM 722 N N . GLU A 1 93 ? -4.788 -1.525 24.813 1.00 73.94 93 GLU A N 1
ATOM 723 C CA . GLU A 1 93 ? -4.951 -2.820 24.137 1.00 73.94 93 GLU A CA 1
ATOM 724 C C . GLU A 1 93 ? -4.555 -2.744 22.647 1.00 73.94 93 GLU A C 1
ATOM 726 O O . GLU A 1 93 ? -4.862 -3.649 21.875 1.00 73.94 93 GLU A O 1
ATOM 731 N N . GLU A 1 94 ? -3.888 -1.662 22.220 1.00 73.06 94 GLU A N 1
ATOM 732 C CA . GLU A 1 94 ? -3.372 -1.529 20.853 1.00 73.06 94 GLU A CA 1
ATOM 733 C C . GLU A 1 94 ? -2.220 -2.518 20.619 1.00 73.06 94 GLU A C 1
ATOM 735 O O . GLU A 1 94 ? -1.209 -2.485 21.321 1.00 73.06 94 GLU A O 1
ATOM 740 N N . THR A 1 95 ? -2.370 -3.388 19.618 1.00 74.44 95 THR A N 1
ATOM 741 C CA . THR A 1 95 ? -1.332 -4.348 19.212 1.00 74.44 95 THR A CA 1
ATOM 742 C C . THR A 1 95 ? -0.929 -4.090 17.768 1.00 74.44 95 THR A C 1
ATOM 744 O O . THR A 1 95 ? -1.789 -3.909 16.907 1.00 74.44 95 THR A O 1
ATOM 747 N N . VAL A 1 96 ? 0.379 -4.074 17.503 1.00 74.50 96 VAL A N 1
ATOM 748 C CA . VAL A 1 96 ? 0.938 -3.887 16.159 1.00 74.50 96 VAL A CA 1
ATOM 749 C C . VAL A 1 96 ? 1.455 -5.225 15.640 1.00 74.50 96 VAL A C 1
ATOM 751 O O . VAL A 1 96 ? 2.191 -5.914 16.346 1.00 74.50 96 VAL A O 1
ATOM 754 N N . PHE A 1 97 ? 1.091 -5.572 14.410 1.00 74.38 97 PHE A N 1
ATOM 755 C CA . PHE A 1 97 ? 1.627 -6.717 13.684 1.00 74.38 97 PHE A CA 1
ATOM 756 C C . PHE A 1 97 ? 2.234 -6.240 12.370 1.00 74.38 97 PHE A C 1
ATOM 758 O O . PHE A 1 97 ? 1.643 -5.422 11.672 1.00 74.38 97 PHE A O 1
ATOM 765 N N . GLU A 1 98 ? 3.389 -6.785 12.011 1.00 77.88 98 GLU A N 1
ATOM 766 C CA . GLU A 1 98 ? 4.030 -6.541 10.722 1.00 77.88 98 GLU A CA 1
ATOM 767 C C . GLU A 1 98 ? 4.103 -7.859 9.952 1.00 77.88 98 GLU A C 1
ATOM 769 O O . GLU A 1 98 ? 4.451 -8.903 10.510 1.00 77.88 98 GLU A O 1
ATOM 774 N N . CYS A 1 99 ? 3.748 -7.822 8.671 1.00 79.38 99 CYS A N 1
ATOM 775 C CA . CYS A 1 99 ? 3.814 -8.970 7.780 1.00 79.38 99 CYS A CA 1
ATOM 776 C C . CYS A 1 99 ? 4.470 -8.566 6.457 1.00 79.38 99 CYS A C 1
ATOM 778 O O . CYS A 1 99 ? 4.187 -7.496 5.914 1.00 79.38 99 CYS A O 1
ATOM 780 N N . LEU A 1 100 ? 5.341 -9.443 5.956 1.00 77.50 100 LEU A N 1
ATOM 781 C CA . LEU A 1 100 ? 5.927 -9.364 4.624 1.00 77.50 100 LEU A CA 1
ATOM 782 C C . LEU A 1 100 ? 5.330 -10.478 3.770 1.00 77.50 100 LEU A C 1
ATOM 784 O O . LEU A 1 100 ? 5.328 -11.639 4.186 1.00 77.50 100 LEU A O 1
ATOM 788 N N . ILE A 1 101 ? 4.829 -10.120 2.593 1.00 77.19 101 ILE A N 1
ATOM 789 C CA . ILE A 1 101 ? 4.294 -11.064 1.610 1.00 77.19 101 ILE A CA 1
ATOM 790 C C . ILE A 1 101 ? 5.193 -10.995 0.371 1.00 77.19 101 ILE A C 1
ATOM 792 O O . ILE A 1 101 ? 5.446 -9.899 -0.136 1.00 77.19 101 ILE A O 1
ATOM 796 N N . PHE A 1 102 ? 5.671 -12.164 -0.066 1.00 71.06 102 PHE A N 1
ATOM 797 C CA . PHE A 1 102 ? 6.551 -12.377 -1.221 1.00 71.06 102 PHE A CA 1
ATOM 798 C C . PHE A 1 102 ? 5.802 -13.084 -2.353 1.00 71.06 102 PHE A C 1
ATOM 800 O O . PHE A 1 102 ? 4.916 -13.913 -2.029 1.00 71.06 102 PHE A O 1
#

InterPro domains:
  IPR046533 Domain of unknown function DUF6598 [PF20241] (19-97)

Sequence (102 aa):
MRYTESGPPRFGGIPYDAMEIFSLKVTELKEVAVRDSLDHKRNVLFDRSKENCQTLTAEDSSLALTGPSRAIALIDPLEFEVELRVLGSRPSEETVFECLIF

Organism: NCBI:txid38414

Foldseek 3Di:
DDEDQDEQDPDPPDDFDWDDDDKDFDDFFAWKFKAAPRPRHTQTQDHDDPVGDDDADPVRRIDPTPDRSYIHTPPDDMKMKTWGWDDDPDNVPTDIDIDIDD

Secondary structure (DSSP, 8-state):
--B--SPPP--TT----EE----EE-SS-SEEEEE-TTT--BEEEEE--GGGPPPP-SS--EE-----SSPEE-SS--EEEEEEEE--SSGGG-EEEEEEE-

Solvent-accessible surface area (backbone atoms only — not comparable to full-atom values): 6308 Å² total; per-residue (Å²): 137,67,70,51,86,56,68,72,80,85,61,87,84,67,85,71,54,70,53,83,79,88,74,48,75,60,82,58,70,42,36,33,28,38,25,29,73,89,76,66,37,44,34,45,31,29,71,51,54,88,92,61,60,82,86,62,44,95,90,50,33,61,52,82,59,73,38,57,59,43,74,41,50,60,83,48,85,50,41,36,41,37,36,29,45,48,75,45,101,44,87,90,48,57,45,79,47,78,47,79,48,117

Nearest PDB structures (foldseek):
  8ouw-assembly1_6  TM=2.225E-01  e=3.144E-01  Caenorhabditis elegans
  7pt7-assembly1_6  TM=2.097E-01  e=5.011E-01  Saccharomyces cerevisiae S288C
  9bcx-assembly1_6  TM=1.846E-01  e=3.969E-01  Saccharomyces cerevisiae
  7w8g-assembly1_F  TM=1.887E-01  e=7.984E-01  Saccharomyces cerevisiae S288C
  6hv9-assembly1_4  TM=2.075E-01  e=5.14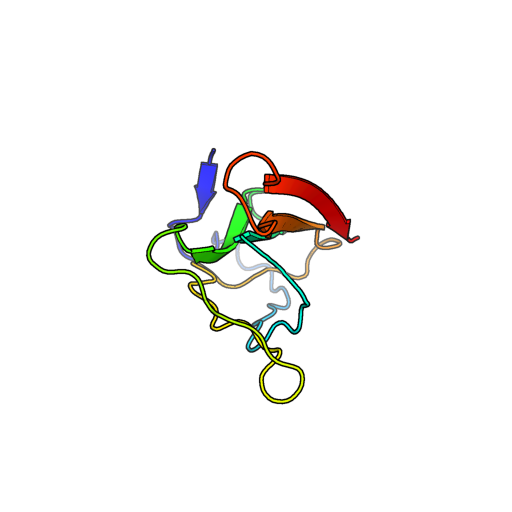7E+00  Saccharomyces cerevisiae

Radius of gyration: 15.24 Å; Cα contacts (8 Å, |Δi|>4): 193; chains: 1; bounding box: 38×23×49 Å

Mean predicted aligned error: 8.3 Å